Protein AF-A0A954R579-F1 (afdb_monomer_lite)

pLDDT: mean 93.59, std 5.87, range [57.06, 98.44]

Radius of gyration: 16.43 Å; chains: 1; bounding box: 41×26×40 Å

Structure (mmCIF, N/CA/C/O backbone):
data_AF-A0A954R579-F1
#
_entry.id   AF-A0A954R579-F1
#
loop_
_atom_site.group_PDB
_atom_site.id
_atom_site.type_symbol
_atom_site.label_atom_id
_atom_site.label_alt_id
_atom_site.label_comp_id
_atom_site.label_asym_id
_atom_site.label_entity_id
_atom_site.label_seq_id
_atom_site.pdbx_PDB_ins_code
_atom_site.Cartn_x
_atom_site.Cartn_y
_atom_site.Cartn_z
_atom_site.occupancy
_atom_site.B_iso_or_equiv
_atom_site.auth_seq_id
_atom_site.auth_comp_id
_atom_site.auth_asym_id
_atom_site.auth_atom_id
_atom_site.pdbx_PDB_model_num
ATOM 1 N N . ASP A 1 1 ? 5.265 12.843 5.072 1.00 85.88 1 ASP A N 1
ATOM 2 C CA . ASP A 1 1 ? 5.773 11.935 6.109 1.00 85.88 1 ASP A CA 1
ATOM 3 C C . ASP A 1 1 ? 4.581 11.295 6.804 1.00 85.88 1 ASP A C 1
ATOM 5 O O . ASP A 1 1 ? 3.716 12.006 7.311 1.00 85.88 1 ASP A O 1
ATOM 9 N N . ARG A 1 2 ? 4.507 9.971 6.722 1.00 90.88 2 ARG A N 1
ATOM 10 C CA . ARG A 1 2 ? 3.424 9.143 7.246 1.00 90.88 2 ARG A CA 1
ATOM 11 C C . ARG A 1 2 ? 3.438 9.100 8.779 1.00 90.88 2 ARG A C 1
ATOM 13 O O . ARG A 1 2 ? 2.392 9.273 9.402 1.00 90.88 2 ARG A O 1
ATOM 20 N N . ASP A 1 3 ? 4.618 9.024 9.388 1.00 92.19 3 ASP A N 1
ATOM 21 C CA . ASP A 1 3 ? 4.770 8.953 10.843 1.00 92.19 3 ASP A CA 1
ATOM 22 C C . ASP A 1 3 ? 4.354 10.271 11.503 1.00 92.19 3 ASP A C 1
ATOM 24 O O . ASP A 1 3 ? 3.758 10.293 12.581 1.00 92.19 3 ASP A O 1
ATOM 28 N N . ALA A 1 4 ? 4.619 11.398 10.834 1.00 92.56 4 ALA A N 1
ATOM 29 C CA . ALA A 1 4 ? 4.136 12.704 11.273 1.00 92.56 4 ALA A CA 1
ATOM 30 C C . ALA A 1 4 ? 2.599 12.790 11.277 1.00 92.56 4 ALA A C 1
ATOM 32 O O . ALA A 1 4 ? 2.025 13.396 12.186 1.00 92.56 4 ALA A O 1
ATOM 33 N N . VAL A 1 5 ? 1.932 12.175 10.292 1.00 92.06 5 VAL A N 1
ATOM 34 C CA . VAL A 1 5 ? 0.463 12.098 10.240 1.00 92.06 5 VAL A CA 1
ATOM 35 C C . VAL A 1 5 ? -0.062 11.231 11.381 1.00 92.06 5 VAL A C 1
ATOM 37 O O . VAL A 1 5 ? -0.911 11.710 12.133 1.00 92.06 5 VAL A O 1
ATOM 40 N N . ARG A 1 6 ? 0.491 10.025 11.573 1.00 92.50 6 ARG A N 1
ATOM 41 C CA . ARG A 1 6 ? 0.128 9.130 12.683 1.00 92.50 6 ARG A CA 1
ATOM 42 C C . ARG A 1 6 ? 0.248 9.837 14.033 1.00 92.50 6 ARG A C 1
ATOM 44 O O . ARG A 1 6 ? -0.730 9.919 14.769 1.00 92.50 6 ARG A O 1
ATOM 51 N N . ARG A 1 7 ? 1.408 10.447 14.327 1.00 92.94 7 ARG A N 1
ATOM 52 C CA . ARG A 1 7 ? 1.640 11.188 15.586 1.00 92.94 7 ARG A CA 1
ATOM 53 C C . ARG A 1 7 ? 0.600 12.281 15.827 1.00 92.94 7 ARG A C 1
ATOM 55 O O . ARG A 1 7 ? 0.176 12.478 16.961 1.00 92.94 7 ARG A O 1
ATOM 62 N N . ARG A 1 8 ? 0.200 13.009 14.780 1.00 93.06 8 ARG A N 1
ATOM 63 C CA . ARG A 1 8 ? -0.780 14.095 14.898 1.00 93.06 8 ARG A CA 1
ATOM 64 C C . ARG A 1 8 ? -2.180 13.579 15.231 1.00 93.06 8 ARG A C 1
ATOM 66 O O . ARG A 1 8 ? -2.861 14.224 16.021 1.00 93.06 8 ARG A O 1
ATOM 73 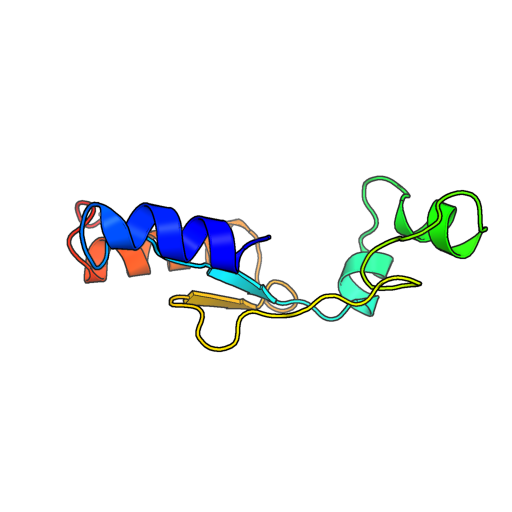N N . GLN A 1 9 ? -2.607 12.477 14.620 1.00 92.31 9 GLN A N 1
ATOM 74 C CA . GLN A 1 9 ? -3.941 11.917 14.852 1.00 92.31 9 GLN A CA 1
ATOM 75 C C . GLN A 1 9 ? -4.032 11.248 16.228 1.00 92.31 9 GLN A C 1
ATOM 77 O O . GLN A 1 9 ? -4.923 11.568 17.011 1.00 92.31 9 GLN A O 1
ATOM 82 N N . GLU A 1 10 ? -3.031 10.438 16.577 1.00 91.88 10 GLU A N 1
ATOM 83 C CA . GLU A 1 10 ? -2.956 9.751 17.874 1.00 91.88 10 GLU A CA 1
ATOM 84 C C . GLU A 1 10 ? -2.845 10.725 19.063 1.00 91.88 10 GLU A C 1
ATOM 86 O O . GLU A 1 10 ? -3.272 10.409 20.172 1.00 91.88 10 GLU A O 1
ATOM 91 N N . ALA A 1 11 ? -2.327 11.943 18.849 1.00 91.06 11 ALA A N 1
ATOM 92 C CA . ALA A 1 11 ? -2.302 12.991 19.873 1.00 91.06 11 ALA A CA 1
ATOM 93 C C . ALA A 1 11 ? -3.698 13.538 20.232 1.00 91.06 11 ALA A C 1
ATOM 95 O O . ALA A 1 11 ? -3.868 14.089 21.319 1.00 91.06 11 ALA A O 1
ATOM 96 N N . GLY A 1 12 ? -4.679 13.429 19.329 1.00 88.94 12 GLY A N 1
ATOM 97 C CA . GLY A 1 12 ? -6.062 13.829 19.592 1.00 88.94 12 GLY A CA 1
ATOM 98 C C . GLY A 1 12 ? -6.820 12.758 20.370 1.00 88.94 12 GLY A C 1
ATOM 99 O O . GLY A 1 12 ? -7.409 13.039 21.415 1.00 88.94 12 GLY A O 1
ATOM 100 N N . ARG A 1 13 ? -6.781 11.522 19.869 1.00 87.88 13 ARG A N 1
ATOM 101 C CA . ARG A 1 13 ? -7.366 10.346 20.511 1.00 87.88 13 ARG A CA 1
ATOM 102 C C . ARG A 1 13 ? -6.646 9.102 20.002 1.00 87.88 13 ARG A C 1
ATOM 104 O O . ARG A 1 13 ? -6.496 8.923 18.798 1.00 87.88 13 ARG A O 1
ATOM 111 N N . ALA A 1 14 ? -6.212 8.257 20.931 1.00 86.81 14 ALA A N 1
ATOM 112 C CA . ALA A 1 14 ? -5.515 7.031 20.576 1.00 86.81 14 ALA A CA 1
ATOM 113 C C . ALA A 1 14 ? -6.444 6.069 19.816 1.00 86.81 14 ALA A C 1
ATOM 115 O O . ALA A 1 14 ? -7.589 5.873 20.232 1.00 86.81 14 ALA A O 1
ATOM 116 N N . GLY A 1 15 ? -5.945 5.461 18.739 1.00 85.25 15 GLY A N 1
ATOM 117 C CA . GLY A 1 15 ? -6.693 4.508 17.912 1.00 85.25 15 GLY A CA 1
ATOM 118 C C . GLY A 1 15 ? -7.607 5.130 16.851 1.00 85.25 15 GLY A C 1
ATOM 119 O O . GLY A 1 15 ? -8.396 4.403 16.246 1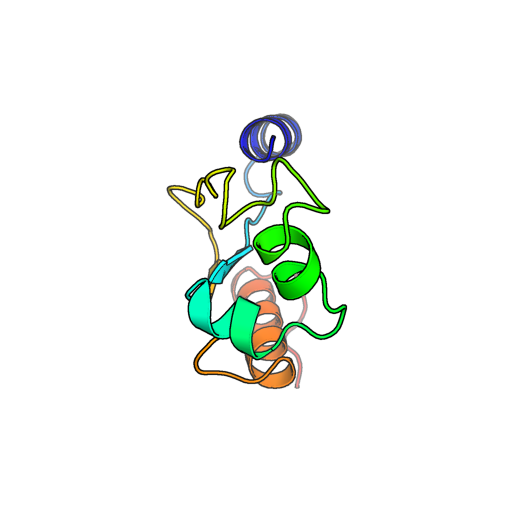.00 85.25 15 GLY A O 1
ATOM 120 N N . ASP A 1 16 ? -7.498 6.442 16.614 1.00 87.56 16 ASP A N 1
ATOM 121 C CA . ASP A 1 16 ? -8.211 7.154 15.539 1.00 87.56 16 ASP A CA 1
ATOM 122 C C . ASP A 1 16 ? -7.494 7.098 14.187 1.00 87.56 16 ASP A C 1
ATOM 124 O O . ASP A 1 16 ? -8.005 7.615 13.189 1.00 87.56 16 ASP A O 1
ATOM 128 N N . PHE A 1 17 ? -6.311 6.491 14.138 1.00 93.69 17 PHE A N 1
ATOM 129 C CA . PHE A 1 17 ? -5.551 6.326 12.915 1.00 93.69 17 PHE A CA 1
ATOM 130 C C . PHE A 1 17 ? -5.279 4.850 12.637 1.00 93.69 17 PHE A C 1
ATOM 132 O O . PHE A 1 17 ? -4.631 4.170 13.424 1.00 93.69 17 PHE A O 1
ATOM 139 N N . ASP A 1 18 ? -5.742 4.391 11.476 1.00 94.88 18 ASP A N 1
ATOM 140 C CA . ASP A 1 18 ? -5.440 3.071 10.934 1.00 94.88 18 ASP A CA 1
ATOM 141 C C . ASP A 1 18 ? -4.621 3.226 9.649 1.00 94.88 18 ASP A C 1
ATOM 143 O O . ASP A 1 18 ? -5.041 3.876 8.687 1.00 94.88 18 ASP A O 1
ATOM 147 N N . GLU A 1 19 ? -3.437 2.629 9.628 1.00 96.50 19 GLU A N 1
ATOM 148 C CA . GLU A 1 19 ? -2.522 2.631 8.500 1.00 96.50 19 GLU A CA 1
ATOM 149 C C . GLU A 1 19 ? -2.678 1.356 7.682 1.00 96.50 19 GLU A C 1
ATOM 151 O O . GLU A 1 19 ? -2.490 0.239 8.170 1.00 96.50 19 GLU A O 1
ATOM 156 N N . VAL A 1 20 ? -2.995 1.537 6.402 1.00 97.44 20 VAL A N 1
ATOM 157 C CA . VAL A 1 20 ? -3.176 0.434 5.461 1.00 97.44 20 VAL A CA 1
ATOM 158 C C . VAL A 1 20 ? -1.990 0.378 4.503 1.00 97.44 20 VAL A C 1
ATOM 160 O O . VAL A 1 20 ? -1.815 1.261 3.660 1.00 97.44 20 VAL A O 1
ATOM 163 N N . LEU A 1 21 ? -1.180 -0.676 4.605 1.00 97.81 21 LEU A N 1
ATOM 164 C CA . LEU A 1 21 ? -0.119 -0.966 3.647 1.00 97.81 21 LEU A CA 1
ATOM 165 C C . LEU A 1 21 ? -0.703 -1.705 2.441 1.00 97.81 21 LEU A C 1
ATOM 167 O O . LEU A 1 21 ? -1.015 -2.890 2.518 1.00 97.81 21 LEU A O 1
ATOM 171 N N . VAL A 1 22 ? -0.800 -1.022 1.302 1.00 97.50 22 VAL A N 1
ATOM 172 C CA . VAL A 1 22 ? -1.102 -1.664 0.015 1.00 97.50 22 VAL A CA 1
ATOM 173 C C . VAL A 1 22 ? 0.194 -2.232 -0.552 1.00 97.50 22 VAL A C 1
ATOM 175 O O . VAL A 1 22 ? 0.974 -1.523 -1.187 1.00 97.50 22 VAL A O 1
ATOM 178 N N . ASN A 1 23 ? 0.447 -3.505 -0.275 1.00 97.69 23 ASN A N 1
ATOM 179 C CA . ASN A 1 23 ? 1.680 -4.178 -0.638 1.00 97.69 23 ASN A CA 1
ATOM 180 C C . ASN A 1 23 ? 1.604 -4.728 -2.069 1.00 97.69 23 ASN A C 1
ATOM 182 O O . ASN A 1 23 ? 0.650 -5.414 -2.445 1.00 97.69 23 ASN A O 1
ATOM 186 N N . ALA A 1 24 ? 2.621 -4.434 -2.870 1.00 96.56 24 ALA A N 1
ATOM 187 C CA . ALA A 1 24 ? 2.915 -5.117 -4.122 1.00 96.56 24 ALA A CA 1
ATOM 188 C C . ALA A 1 24 ? 4.401 -4.933 -4.457 1.00 96.56 24 ALA A C 1
ATOM 190 O O . ALA A 1 24 ? 4.934 -3.839 -4.245 1.00 96.56 24 ALA A O 1
ATOM 191 N N . PRO A 1 25 ? 5.067 -5.957 -5.022 1.00 95.56 25 PRO A N 1
ATOM 192 C CA . PRO A 1 25 ? 6.409 -5.799 -5.568 1.00 95.56 25 PRO A CA 1
ATOM 193 C 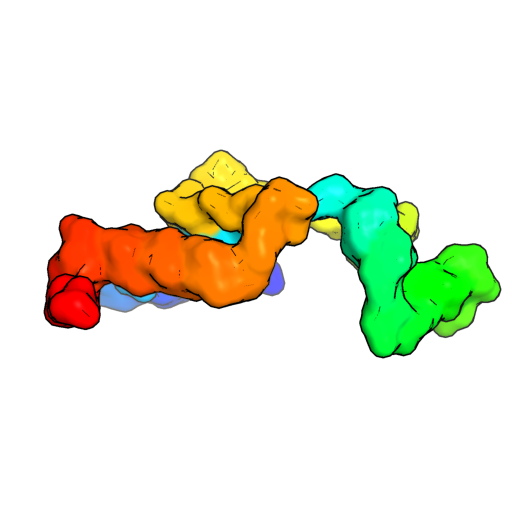C . PRO A 1 25 ? 6.445 -4.705 -6.637 1.00 95.56 25 PRO A C 1
ATOM 195 O O . PRO A 1 25 ? 5.497 -4.551 -7.418 1.00 95.56 25 PRO A O 1
ATOM 198 N N . VAL A 1 26 ? 7.550 -3.960 -6.701 1.00 94.44 26 VAL A N 1
ATOM 199 C CA . VAL A 1 26 ? 7.698 -2.844 -7.646 1.00 94.44 26 VAL A CA 1
ATOM 200 C C . VAL A 1 26 ? 7.559 -3.302 -9.097 1.00 94.44 26 VAL A C 1
ATOM 202 O O . VAL A 1 26 ? 7.002 -2.580 -9.918 1.00 94.44 26 VAL A O 1
ATOM 205 N N . GLU A 1 27 ? 7.964 -4.533 -9.398 1.00 95.12 27 GLU A N 1
ATOM 206 C CA . GLU A 1 27 ? 7.869 -5.148 -10.719 1.00 95.12 27 GLU A CA 1
ATOM 207 C C . GLU A 1 27 ? 6.408 -5.323 -11.156 1.00 95.12 27 GLU A C 1
ATOM 209 O O . GLU A 1 27 ? 6.083 -5.147 -12.328 1.00 95.12 27 GLU A O 1
ATOM 214 N N . VAL A 1 28 ? 5.503 -5.622 -10.215 1.00 96.81 28 VAL A N 1
ATOM 215 C CA . VAL A 1 28 ? 4.060 -5.729 -10.485 1.00 96.81 28 VAL A CA 1
ATOM 216 C C . VAL A 1 28 ? 3.466 -4.345 -10.741 1.00 96.81 28 VAL A C 1
ATOM 218 O O . VAL A 1 28 ? 2.657 -4.175 -11.657 1.00 96.81 28 VAL A O 1
ATOM 221 N N . CYS A 1 29 ? 3.879 -3.341 -9.967 1.00 96.12 29 CYS A N 1
ATOM 222 C CA . CYS A 1 29 ? 3.464 -1.952 -10.165 1.00 96.12 29 CYS A CA 1
ATOM 223 C C . CYS A 1 29 ? 3.933 -1.409 -11.526 1.00 96.12 29 CYS A C 1
ATOM 225 O O . CYS A 1 29 ? 3.138 -0.824 -12.266 1.00 96.12 29 CYS A O 1
ATOM 227 N N . GLU A 1 30 ? 5.191 -1.670 -11.885 1.00 95.69 30 GLU A N 1
ATOM 228 C CA . GLU A 1 30 ? 5.804 -1.296 -13.162 1.00 95.69 30 GLU A CA 1
ATOM 229 C C . GLU A 1 30 ? 5.177 -2.038 -14.350 1.00 95.69 30 GLU A C 1
ATOM 231 O O . GLU A 1 30 ? 4.986 -1.448 -15.409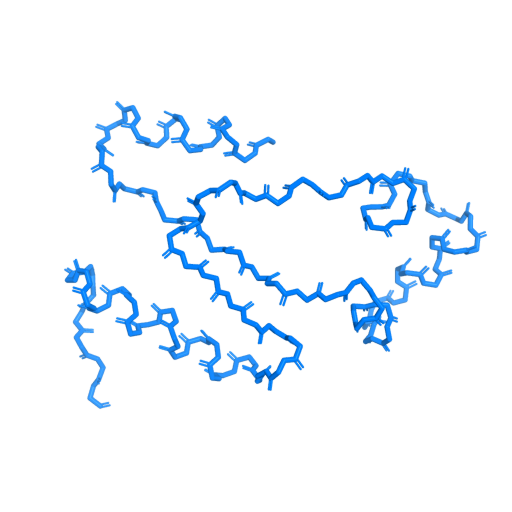 1.00 95.69 30 GLU A O 1
ATOM 236 N N . ALA A 1 31 ? 4.784 -3.304 -14.186 1.00 96.75 31 ALA A N 1
ATOM 237 C CA . ALA A 1 31 ? 4.081 -4.040 -15.235 1.00 96.75 31 ALA A CA 1
ATOM 238 C C . ALA A 1 31 ? 2.676 -3.478 -15.518 1.00 96.75 31 ALA A C 1
ATOM 240 O O . ALA A 1 31 ? 2.219 -3.503 -16.661 1.00 96.75 31 ALA A O 1
ATOM 241 N N . ARG A 1 32 ? 1.979 -2.977 -14.487 1.00 96.69 32 ARG A N 1
ATOM 242 C CA . ARG A 1 32 ? 0.635 -2.389 -14.625 1.00 96.69 32 ARG A CA 1
ATOM 243 C C . ARG A 1 32 ? 0.674 -0.997 -15.257 1.00 96.69 32 ARG A C 1
ATOM 245 O O . ARG A 1 32 ? -0.210 -0.689 -16.049 1.00 96.69 32 ARG A O 1
ATOM 252 N N . ASP A 1 33 ? 1.643 -0.171 -14.849 1.00 96.31 33 ASP A N 1
ATOM 253 C CA . ASP A 1 33 ? 1.920 1.222 -15.256 1.00 96.31 33 ASP A CA 1
ATOM 254 C C . ASP A 1 33 ? 0.791 1.958 -16.021 1.00 96.31 33 ASP A C 1
ATOM 256 O O . ASP A 1 33 ? 0.980 2.419 -17.152 1.00 96.31 33 ASP A O 1
ATOM 260 N N . PRO A 1 34 ? -0.401 2.134 -15.414 1.00 96.38 34 PRO A N 1
ATOM 261 C CA . PRO A 1 34 ? -1.589 2.622 -16.124 1.00 96.38 34 PRO A CA 1
ATOM 262 C C . PRO A 1 34 ? -1.450 4.073 -16.601 1.00 96.38 34 PRO A C 1
ATOM 264 O O . PRO A 1 34 ? -2.218 4.541 -17.438 1.00 96.38 34 PRO A O 1
ATOM 267 N N . LYS A 1 35 ? -0.478 4.803 -16.041 1.00 95.81 35 LYS A N 1
ATOM 268 C CA . LYS A 1 35 ? -0.184 6.207 -16.344 1.00 95.81 35 LYS A CA 1
ATOM 269 C C . LYS A 1 35 ? 1.138 6.391 -17.096 1.00 95.81 35 LYS A C 1
ATOM 271 O O . LYS A 1 35 ? 1.531 7.531 -17.330 1.00 95.81 35 LYS A O 1
ATOM 276 N N . ALA A 1 36 ? 1.815 5.304 -17.469 1.00 95.75 36 ALA A N 1
ATOM 277 C CA . ALA A 1 36 ? 3.135 5.322 -18.099 1.00 95.75 36 ALA A CA 1
ATOM 278 C C . ALA A 1 36 ? 4.231 6.056 -17.279 1.00 95.75 36 ALA A C 1
ATOM 280 O O . ALA A 1 36 ? 5.202 6.561 -17.850 1.00 95.75 36 ALA A O 1
ATOM 281 N N . LEU A 1 37 ? 4.078 6.165 -15.955 1.00 96.50 37 LEU A N 1
ATOM 282 C CA . LEU A 1 37 ? 5.000 6.894 -15.080 1.00 96.50 37 LEU A CA 1
ATOM 283 C C . LEU A 1 37 ? 6.287 6.107 -14.828 1.00 96.50 37 LEU A C 1
ATOM 285 O O . LEU A 1 37 ? 7.363 6.702 -14.907 1.00 96.50 37 LEU A O 1
ATOM 289 N N . TYR A 1 38 ? 6.200 4.789 -14.612 1.00 96.06 38 TYR A N 1
ATOM 290 C CA . TYR A 1 38 ? 7.393 3.945 -14.479 1.00 96.06 38 TYR A CA 1
ATOM 291 C C . TYR A 1 38 ? 8.221 3.995 -15.764 1.00 96.06 38 TYR A C 1
ATOM 293 O O . TYR A 1 38 ? 9.432 4.216 -15.718 1.00 96.06 38 TYR A O 1
ATOM 301 N N . LYS A 1 39 ? 7.567 3.924 -16.930 1.00 95.00 39 LYS A N 1
ATOM 302 C CA . LYS A 1 39 ? 8.235 4.078 -18.228 1.00 95.00 39 LYS A CA 1
ATOM 303 C C . LYS A 1 39 ? 8.967 5.419 -18.365 1.00 95.00 39 LYS A C 1
ATOM 305 O O . LYS A 1 39 ? 10.089 5.460 -18.872 1.00 95.00 39 LYS A O 1
ATOM 310 N N . LEU A 1 40 ? 8.347 6.524 -17.946 1.00 95.75 40 LEU A N 1
ATOM 311 C CA . LEU A 1 40 ? 8.972 7.851 -17.994 1.00 95.75 40 LEU A CA 1
ATOM 312 C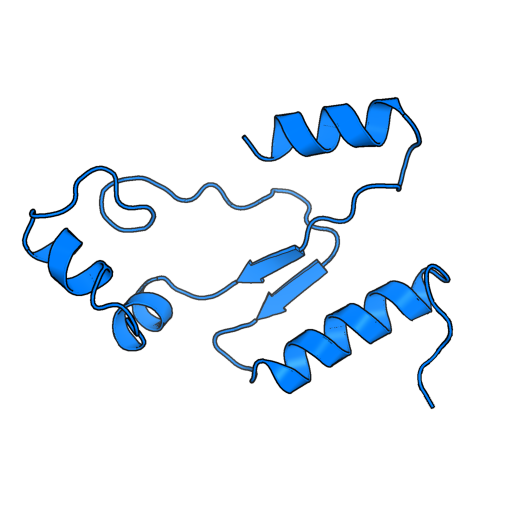 C . LEU A 1 40 ? 10.149 7.972 -17.014 1.00 95.75 40 LEU A C 1
ATOM 314 O O . LEU A 1 40 ? 11.172 8.558 -17.373 1.00 95.75 40 LEU A O 1
ATOM 318 N N . ALA A 1 41 ? 10.026 7.398 -15.819 1.00 95.44 41 ALA A N 1
ATOM 319 C CA . ALA A 1 41 ? 11.082 7.372 -14.814 1.00 95.44 41 ALA A CA 1
ATOM 320 C C . ALA A 1 41 ? 12.285 6.521 -15.261 1.00 95.44 41 ALA A C 1
ATOM 322 O O . ALA A 1 41 ? 13.414 7.006 -15.240 1.00 95.44 41 ALA A O 1
ATOM 323 N N . ARG A 1 42 ? 12.063 5.317 -15.813 1.00 93.94 42 ARG A N 1
ATOM 324 C CA . ARG A 1 42 ? 13.125 4.488 -16.426 1.00 93.94 42 ARG A CA 1
ATOM 325 C C . ARG A 1 42 ? 13.825 5.185 -17.595 1.00 93.94 42 ARG A C 1
ATOM 327 O O . ARG A 1 42 ? 15.015 4.978 -17.808 1.00 93.94 42 ARG A O 1
ATOM 334 N N . ALA A 1 43 ? 13.110 6.035 -18.334 1.00 95.56 43 ALA A N 1
ATOM 335 C CA . ALA A 1 43 ? 13.679 6.870 -19.393 1.00 95.56 43 ALA A CA 1
ATOM 336 C C . ALA A 1 43 ? 14.410 8.128 -18.872 1.00 95.56 43 ALA A C 1
ATOM 338 O O . ALA A 1 43 ? 14.839 8.956 -19.677 1.00 95.56 43 ALA A O 1
ATOM 339 N N . GLY A 1 44 ? 14.511 8.319 -17.551 1.00 94.31 44 GLY A N 1
ATOM 340 C CA . GLY A 1 44 ? 15.179 9.459 -16.919 1.00 94.31 44 GLY A CA 1
ATOM 341 C C . GLY A 1 44 ? 14.426 10.788 -17.035 1.00 94.31 44 GLY A C 1
ATOM 342 O O . GLY A 1 44 ? 15.003 11.845 -16.773 1.00 94.31 44 GLY A O 1
ATOM 343 N N . LYS A 1 45 ? 13.151 10.763 -17.449 1.00 96.12 45 LYS A N 1
ATOM 344 C CA . LYS A 1 45 ? 12.313 11.967 -17.608 1.00 96.12 45 LYS A CA 1
ATOM 345 C C . LYS A 1 45 ? 11.663 12.412 -16.301 1.00 96.12 45 LYS A C 1
ATOM 347 O O . LYS A 1 45 ? 11.292 13.575 -16.180 1.00 96.12 45 LYS A O 1
ATOM 352 N N . ILE A 1 46 ? 11.526 11.492 -15.351 1.00 94.56 46 ILE A N 1
ATOM 353 C CA . ILE A 1 46 ? 11.091 11.756 -13.981 1.00 94.56 46 ILE A CA 1
ATOM 354 C C . ILE A 1 46 ? 12.241 11.324 -13.073 1.00 94.56 46 ILE A C 1
ATOM 356 O O . ILE A 1 46 ? 12.811 10.257 -13.284 1.00 94.56 46 ILE A O 1
ATOM 360 N N . ARG A 1 47 ? 12.602 12.181 -12.118 1.00 92.38 47 ARG A N 1
ATOM 361 C CA . ARG A 1 47 ? 13.613 11.916 -11.088 1.00 92.38 47 ARG A CA 1
ATOM 362 C C . ARG A 1 47 ? 12.925 11.813 -9.736 1.00 92.38 47 ARG A C 1
ATOM 364 O O . ARG A 1 47 ? 11.842 12.374 -9.583 1.00 92.38 47 ARG A O 1
ATOM 371 N N . GLN A 1 48 ? 13.592 11.183 -8.776 1.00 92.38 48 GLN A N 1
ATOM 372 C CA . GLN A 1 48 ? 13.077 10.959 -7.424 1.00 92.38 48 GLN A CA 1
ATOM 373 C C . GLN A 1 48 ? 11.738 10.208 -7.461 1.00 92.38 48 GLN A C 1
ATOM 375 O O . GLN A 1 48 ? 10.751 10.595 -6.840 1.00 92.38 48 GLN A O 1
ATOM 380 N N . PHE A 1 49 ? 11.688 9.165 -8.285 1.00 93.81 49 PHE A N 1
ATOM 381 C CA . PHE A 1 49 ? 10.539 8.301 -8.453 1.00 93.81 49 PHE A CA 1
ATOM 382 C C . PHE A 1 49 ? 10.630 7.122 -7.484 1.00 93.81 49 PHE A C 1
ATOM 384 O O . PHE A 1 49 ? 11.503 6.254 -7.590 1.00 93.81 49 PHE A O 1
ATOM 391 N N . THR A 1 50 ? 9.693 7.090 -6.541 1.00 90.62 50 THR A N 1
ATOM 392 C CA . THR A 1 50 ? 9.616 6.069 -5.498 1.00 90.62 50 THR A CA 1
ATOM 393 C C . THR A 1 50 ? 9.560 4.655 -6.090 1.00 90.62 50 THR A C 1
ATOM 395 O O . THR A 1 50 ? 8.718 4.353 -6.937 1.00 90.62 50 THR A O 1
ATOM 398 N N . GLY A 1 51 ? 10.466 3.781 -5.645 1.00 86.94 51 GLY A N 1
ATOM 399 C CA . GLY A 1 51 ? 10.637 2.416 -6.154 1.00 86.94 51 GLY A CA 1
ATOM 400 C C . GLY A 1 51 ? 11.621 2.280 -7.325 1.00 86.94 51 GLY A C 1
ATOM 401 O O . GLY A 1 51 ? 11.920 1.157 -7.723 1.00 86.94 51 GLY A O 1
ATOM 402 N N . ILE A 1 52 ? 12.154 3.382 -7.870 1.00 89.81 52 ILE A N 1
ATOM 403 C CA . ILE A 1 52 ? 13.227 3.360 -8.880 1.00 89.81 52 ILE A CA 1
ATOM 404 C C . ILE A 1 52 ? 14.498 4.014 -8.335 1.00 89.81 52 ILE A C 1
ATOM 406 O O . ILE A 1 52 ? 15.488 3.321 -8.113 1.00 89.81 52 ILE A O 1
ATOM 410 N N . ASP A 1 53 ? 14.489 5.335 -8.156 1.00 89.50 53 ASP A N 1
ATOM 411 C CA . ASP A 1 53 ? 15.647 6.137 -7.733 1.00 89.50 53 ASP A CA 1
ATOM 412 C C . ASP A 1 53 ? 15.433 6.835 -6.380 1.00 89.50 53 ASP A C 1
ATOM 414 O O . ASP A 1 53 ? 16.345 7.491 -5.880 1.00 89.50 53 ASP A O 1
ATOM 418 N N . ASP A 1 54 ? 14.262 6.640 -5.769 1.00 92.88 54 ASP A N 1
ATOM 419 C CA . ASP A 1 54 ? 13.932 7.039 -4.398 1.00 92.88 54 ASP A CA 1
ATOM 420 C C . ASP A 1 54 ? 13.344 5.825 -3.642 1.00 92.88 54 ASP A C 1
ATOM 422 O O . ASP A 1 54 ? 12.479 5.132 -4.196 1.00 92.88 54 ASP A O 1
ATOM 426 N N . PRO A 1 55 ? 13.809 5.478 -2.428 1.00 91.06 55 PRO A N 1
ATOM 427 C CA . PRO A 1 55 ? 13.291 4.323 -1.699 1.00 91.06 55 PRO A CA 1
ATOM 428 C C . PRO A 1 55 ? 11.843 4.527 -1.233 1.00 91.06 55 PRO A C 1
ATOM 430 O O . PRO A 1 55 ? 11.423 5.625 -0.879 1.00 91.06 55 PRO A O 1
ATOM 433 N N . TYR A 1 56 ? 11.080 3.433 -1.186 1.00 92.19 56 TYR A N 1
ATOM 434 C CA . TYR A 1 56 ? 9.839 3.384 -0.416 1.00 92.19 56 TYR A CA 1
ATOM 435 C C . TYR A 1 56 ? 10.155 2.870 0.986 1.00 92.19 56 TYR A C 1
ATOM 437 O O . TYR A 1 56 ? 10.711 1.782 1.131 1.00 92.19 56 TYR A O 1
ATOM 445 N N . GLU A 1 57 ? 9.784 3.631 2.007 1.00 91.88 57 GLU A N 1
ATOM 446 C CA . GLU A 1 57 ? 9.904 3.220 3.404 1.00 91.88 57 GLU A CA 1
ATOM 447 C C . GLU A 1 57 ? 8.569 2.603 3.845 1.00 91.88 57 GLU A C 1
ATOM 449 O O . GLU A 1 57 ? 7.630 3.355 4.124 1.00 91.88 57 GLU A O 1
ATOM 454 N N . PRO A 1 58 ? 8.411 1.265 3.874 1.00 92.31 58 PRO A N 1
ATOM 455 C CA . PRO A 1 58 ? 7.175 0.649 4.347 1.00 92.31 58 PRO A CA 1
ATOM 456 C C . PRO A 1 58 ? 6.922 0.985 5.828 1.00 92.31 58 PRO A C 1
ATOM 458 O O . PRO A 1 58 ? 7.874 1.211 6.576 1.00 92.31 58 PRO A O 1
ATOM 461 N N . PRO A 1 59 ? 5.654 1.047 6.272 1.00 94.56 59 PRO A N 1
ATOM 462 C CA . PRO A 1 59 ? 5.343 1.183 7.690 1.00 94.56 59 PRO A CA 1
ATOM 463 C C . PRO A 1 59 ? 5.856 -0.025 8.473 1.00 94.56 59 PRO A C 1
ATOM 465 O O . PRO A 1 59 ? 5.727 -1.159 8.016 1.00 94.56 59 PRO A O 1
ATOM 468 N N . GLU A 1 60 ? 6.409 0.214 9.663 1.00 92.00 60 GLU A N 1
ATOM 469 C CA . GLU A 1 60 ? 6.900 -0.866 10.529 1.00 92.00 60 GLU A CA 1
ATOM 470 C C . GLU A 1 60 ? 5.753 -1.707 11.103 1.00 92.00 60 GLU A C 1
ATOM 472 O O . GLU A 1 60 ? 5.873 -2.924 11.204 1.00 92.00 60 GLU A O 1
ATOM 477 N N . ASN A 1 61 ? 4.638 -1.060 11.465 1.00 93.00 61 ASN A N 1
ATOM 478 C CA . ASN A 1 61 ? 3.488 -1.692 12.113 1.00 93.00 61 ASN A CA 1
ATOM 479 C C . ASN A 1 61 ? 2.163 -1.172 11.521 1.00 93.00 61 ASN A C 1
ATOM 481 O O . ASN A 1 61 ? 1.444 -0.443 12.204 1.00 93.00 61 ASN A O 1
ATOM 485 N N . PRO A 1 62 ? 1.841 -1.495 10.256 1.00 96.25 62 PRO A N 1
ATOM 486 C CA . PRO A 1 62 ? 0.536 -1.165 9.697 1.00 96.25 62 PRO A CA 1
ATOM 487 C C . PRO A 1 62 ? -0.561 -1.979 10.389 1.00 96.25 62 PRO A C 1
ATOM 489 O O . PRO A 1 62 ? -0.393 -3.173 10.646 1.00 96.25 62 PRO A O 1
ATOM 492 N N . GLU A 1 63 ? -1.712 -1.366 10.634 1.00 97.06 63 GLU A N 1
ATOM 493 C CA . GLU A 1 63 ? -2.867 -2.057 11.203 1.00 97.06 63 GLU A CA 1
ATOM 494 C C . GLU A 1 63 ? -3.520 -3.032 10.209 1.00 97.06 63 GLU A C 1
ATOM 496 O O . GLU A 1 63 ? -4.112 -4.033 10.617 1.00 97.06 63 GLU A O 1
ATOM 501 N N . LEU A 1 64 ? -3.385 -2.768 8.905 1.00 97.75 64 LEU A N 1
ATOM 502 C CA . LEU A 1 64 ? -3.855 -3.651 7.840 1.00 97.75 64 LEU A CA 1
ATOM 503 C C . LEU A 1 64 ? -2.838 -3.706 6.696 1.00 97.75 64 LEU A C 1
ATOM 505 O O . LEU A 1 64 ? -2.373 -2.679 6.210 1.00 97.75 64 LEU A O 1
ATOM 509 N N . THR A 1 65 ? -2.519 -4.909 6.221 1.00 98.25 65 THR A N 1
ATOM 510 C CA . THR A 1 65 ? -1.707 -5.106 5.011 1.00 98.25 65 THR A CA 1
ATOM 511 C C . THR A 1 65 ? -2.540 -5.800 3.943 1.00 98.25 65 THR A C 1
ATOM 513 O O . THR A 1 65 ? -3.135 -6.843 4.199 1.00 98.25 65 THR A O 1
ATOM 516 N N . LEU A 1 66 ? -2.563 -5.224 2.744 1.00 98.44 66 LEU A N 1
ATOM 517 C CA . LEU A 1 66 ? -3.315 -5.698 1.587 1.00 98.44 66 LEU A CA 1
ATOM 518 C C . LEU A 1 66 ? -2.343 -6.207 0.521 1.00 98.44 66 LEU A C 1
ATOM 520 O O . LEU A 1 66 ? -1.520 -5.436 0.031 1.00 98.44 66 LEU A O 1
ATOM 524 N N . ASP A 1 67 ? -2.443 -7.478 0.128 1.00 97.94 67 ASP A N 1
ATOM 525 C CA . ASP A 1 67 ? -1.661 -8.018 -0.992 1.00 97.94 67 ASP A CA 1
ATOM 526 C C . ASP A 1 67 ? -2.339 -7.682 -2.327 1.00 97.94 67 ASP A C 1
ATOM 528 O O . ASP A 1 67 ? -3.182 -8.413 -2.856 1.00 97.94 67 ASP A O 1
ATOM 532 N N . SER A 1 68 ? -1.948 -6.542 -2.888 1.00 97.38 68 SER A N 1
ATOM 533 C CA . SER A 1 68 ? -2.467 -6.068 -4.167 1.00 97.38 68 SER A CA 1
ATOM 534 C C . SER A 1 68 ? -1.832 -6.731 -5.385 1.00 97.38 68 SER A C 1
ATOM 536 O O . SER A 1 68 ? -2.242 -6.439 -6.513 1.00 97.38 68 SER A O 1
ATOM 538 N N . ALA A 1 69 ? -0.852 -7.619 -5.202 1.00 97.31 69 ALA A N 1
ATOM 539 C CA . ALA A 1 69 ? -0.337 -8.461 -6.275 1.00 97.31 69 ALA A CA 1
ATOM 540 C C . ALA A 1 69 ? -1.210 -9.711 -6.472 1.00 97.31 69 ALA A C 1
ATOM 542 O O . ALA A 1 69 ? -1.402 -10.129 -7.614 1.00 97.31 69 ALA A O 1
ATOM 543 N N . ALA A 1 70 ? -1.770 -10.258 -5.389 1.00 97.06 70 ALA A N 1
ATOM 544 C CA . ALA A 1 70 ? -2.569 -11.485 -5.411 1.00 97.06 70 ALA A CA 1
ATOM 545 C C . ALA A 1 70 ? -4.084 -11.270 -5.594 1.00 97.06 70 ALA A C 1
ATOM 547 O O . ALA A 1 70 ? -4.771 -12.169 -6.083 1.00 97.06 70 ALA A O 1
ATOM 548 N N . HIS A 1 71 ? -4.618 -10.104 -5.217 1.00 97.44 71 HIS A N 1
ATOM 549 C CA . HIS A 1 71 ? -6.066 -9.868 -5.159 1.00 97.44 71 HIS A CA 1
ATOM 550 C C . HIS A 1 71 ? -6.538 -8.688 -6.019 1.00 97.44 71 HIS A C 1
ATOM 552 O O . HIS A 1 71 ? -5.769 -7.798 -6.387 1.00 97.44 71 HIS A O 1
ATOM 558 N N . THR A 1 72 ? -7.834 -8.685 -6.347 1.00 97.12 72 THR A N 1
ATOM 559 C CA . THR A 1 72 ? -8.487 -7.586 -7.070 1.00 97.12 72 THR A CA 1
ATOM 560 C C . THR A 1 72 ? -8.859 -6.441 -6.125 1.00 97.12 72 THR A C 1
ATOM 562 O O . THR A 1 72 ? -9.011 -6.666 -4.924 1.00 97.12 72 THR A O 1
ATOM 565 N N . PRO A 1 73 ? -9.067 -5.216 -6.646 1.00 96.94 73 PRO A N 1
ATOM 566 C CA . PRO A 1 73 ? -9.503 -4.084 -5.833 1.00 96.94 73 PRO A CA 1
ATOM 567 C C . PRO A 1 73 ? -10.774 -4.352 -5.020 1.00 96.94 73 PRO A C 1
ATOM 569 O O . PRO A 1 73 ? -10.807 -3.969 -3.858 1.00 96.94 73 PRO A O 1
ATOM 572 N N . ASP A 1 74 ? -11.770 -5.041 -5.588 1.00 98.00 74 ASP A N 1
ATOM 573 C CA . ASP A 1 74 ? -13.019 -5.364 -4.880 1.00 98.00 74 ASP A CA 1
ATOM 574 C C . ASP A 1 74 ? -12.759 -6.256 -3.656 1.00 98.00 74 ASP A C 1
ATOM 576 O O . ASP A 1 74 ? -13.194 -5.940 -2.555 1.00 98.00 74 ASP A O 1
ATOM 580 N N . VAL A 1 75 ? -11.939 -7.304 -3.812 1.00 98.06 75 VAL A N 1
ATOM 581 C CA . VAL A 1 75 ? -11.574 -8.204 -2.703 1.00 98.06 75 VAL A CA 1
ATOM 582 C C . VAL A 1 75 ? -10.814 -7.456 -1.606 1.00 98.06 75 VAL A C 1
ATOM 584 O O . VAL A 1 75 ? -11.033 -7.690 -0.421 1.00 98.06 75 VAL A O 1
ATOM 587 N N . LEU A 1 76 ? -9.912 -6.550 -1.983 1.00 98.31 76 LEU A N 1
ATOM 588 C CA . LEU A 1 76 ? -9.149 -5.755 -1.020 1.00 98.31 76 LEU A CA 1
ATOM 589 C C . LEU A 1 76 ? -10.018 -4.701 -0.325 1.00 98.31 76 LEU A C 1
ATOM 591 O O . LEU A 1 76 ? -9.817 -4.425 0.855 1.00 98.31 76 LEU A O 1
ATOM 595 N N . ALA A 1 77 ? -10.990 -4.122 -1.031 1.00 97.69 77 ALA A N 1
ATOM 596 C CA . ALA A 1 77 ? -11.961 -3.211 -0.440 1.00 97.69 77 ALA A CA 1
ATOM 597 C C . ALA A 1 77 ? -12.831 -3.940 0.594 1.00 97.69 77 ALA A C 1
ATOM 599 O O . ALA A 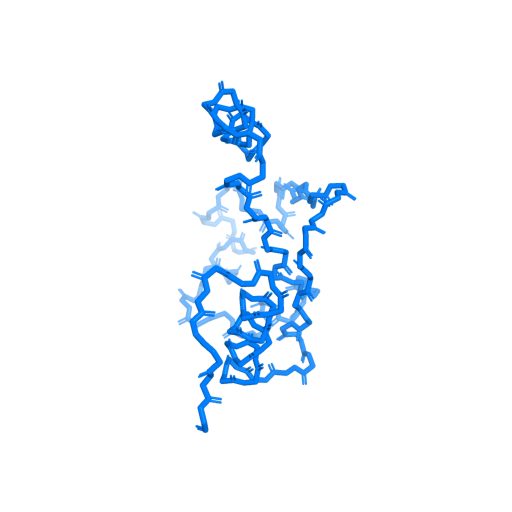1 77 ? -13.001 -3.432 1.702 1.00 97.69 77 ALA A O 1
ATOM 600 N N . ASP A 1 78 ? -13.283 -5.157 0.286 1.00 97.31 78 ASP A N 1
ATOM 601 C CA . ASP A 1 78 ? -14.016 -5.999 1.235 1.00 97.31 78 ASP A CA 1
ATOM 602 C C . ASP A 1 78 ? -13.181 -6.306 2.485 1.00 97.31 78 ASP A C 1
ATOM 604 O O . ASP A 1 78 ? -13.700 -6.251 3.600 1.00 97.31 78 ASP A O 1
ATOM 608 N N . GLN A 1 79 ? -11.873 -6.550 2.340 1.00 97.81 79 GLN A N 1
ATOM 609 C CA . GLN A 1 79 ? -10.971 -6.731 3.486 1.00 97.81 79 GLN A CA 1
ATOM 610 C C . GLN A 1 79 ? -10.906 -5.484 4.379 1.00 97.81 79 GLN A C 1
ATOM 612 O O . GLN A 1 79 ? -10.936 -5.606 5.604 1.00 97.81 79 GLN A O 1
ATOM 617 N N . VAL A 1 80 ? -10.860 -4.284 3.792 1.00 97.69 80 VAL A N 1
ATOM 618 C CA . VAL A 1 80 ? -10.897 -3.022 4.553 1.00 97.69 80 VAL A CA 1
ATOM 619 C C . VAL A 1 80 ? -12.230 -2.872 5.287 1.00 97.69 80 VAL A C 1
ATOM 621 O O . VAL A 1 80 ? -12.250 -2.528 6.467 1.00 97.69 80 VAL A O 1
ATOM 624 N N . VAL A 1 81 ? -13.349 -3.165 4.624 1.00 97.19 81 VAL A N 1
ATOM 625 C CA . VAL A 1 81 ? -14.686 -3.107 5.236 1.00 97.19 81 VAL A CA 1
ATOM 626 C C . VAL A 1 81 ? -14.794 -4.089 6.405 1.00 97.19 81 VAL A C 1
ATOM 628 O O . VAL A 1 81 ? -15.220 -3.706 7.495 1.00 97.19 81 VAL A O 1
ATOM 631 N N . GLN A 1 82 ? -14.354 -5.334 6.219 1.00 96.75 82 GLN A N 1
ATOM 632 C CA . GLN A 1 82 ? -14.343 -6.355 7.269 1.00 96.75 82 GLN A CA 1
ATOM 633 C C . GLN A 1 82 ? -13.464 -5.945 8.455 1.00 96.75 82 GLN A C 1
ATOM 635 O O . GLN A 1 82 ? -13.874 -6.110 9.604 1.00 96.75 82 GLN A O 1
ATOM 640 N N . TYR A 1 83 ? -12.292 -5.361 8.192 1.00 96.88 83 TYR A N 1
ATOM 641 C CA . TYR A 1 83 ? -11.405 -4.817 9.219 1.00 96.88 83 TYR A CA 1
ATOM 642 C C . TYR A 1 83 ? -12.097 -3.730 10.061 1.00 96.88 83 TYR A C 1
ATOM 644 O O . TYR A 1 83 ? -12.103 -3.800 11.293 1.00 96.88 83 TYR A O 1
ATOM 652 N N . LEU A 1 84 ? -12.745 -2.757 9.411 1.00 95.88 84 LEU A N 1
ATOM 653 C CA . LEU A 1 84 ? -13.455 -1.672 10.096 1.00 95.88 84 LEU A CA 1
ATOM 654 C C . LEU A 1 84 ? -14.664 -2.183 10.897 1.00 95.88 84 LEU A C 1
ATOM 656 O O . LEU A 1 84 ? -14.908 -1.713 12.012 1.00 95.88 84 LEU A O 1
ATOM 660 N N . ALA A 1 85 ? -15.404 -3.156 10.358 1.00 96.12 85 ALA A N 1
ATOM 661 C CA . ALA A 1 85 ? -16.537 -3.780 11.040 1.00 96.12 85 ALA A CA 1
ATOM 662 C C . ALA A 1 85 ? -16.087 -4.587 12.271 1.00 96.12 85 ALA A C 1
ATOM 664 O O . ALA A 1 85 ? -16.692 -4.473 13.337 1.00 96.12 85 ALA A O 1
ATOM 665 N N . ALA A 1 86 ? -14.987 -5.341 12.169 1.00 95.38 86 ALA A N 1
ATOM 666 C CA . ALA A 1 86 ? -14.406 -6.078 13.294 1.00 95.38 86 ALA A CA 1
ATOM 667 C C . ALA A 1 86 ? -13.954 -5.146 14.432 1.00 95.38 86 ALA A C 1
ATOM 669 O O . ALA A 1 86 ? -14.058 -5.500 15.607 1.00 95.38 86 ALA A O 1
ATOM 670 N N . ARG A 1 87 ? -13.514 -3.929 14.090 1.00 93.81 87 ARG A N 1
ATOM 671 C CA . ARG A 1 87 ? -13.198 -2.853 15.043 1.00 93.81 87 ARG A CA 1
ATOM 672 C C . ARG A 1 87 ? -14.409 -2.064 15.536 1.00 93.81 87 ARG A C 1
ATOM 674 O O . ARG A 1 87 ? -14.235 -1.141 16.326 1.00 93.81 87 ARG A O 1
ATOM 681 N N . GLN A 1 88 ? -15.617 -2.409 15.090 1.00 94.25 88 GLN A N 1
ATOM 682 C CA . GLN A 1 88 ? -16.866 -1.730 15.453 1.00 94.25 88 GLN A CA 1
ATOM 683 C C . GLN A 1 88 ? -16.885 -0.239 15.068 1.00 94.25 88 GLN A C 1
ATOM 685 O O . GLN A 1 88 ? -17.595 0.558 15.679 1.00 94.25 88 GLN A O 1
ATOM 690 N N . LEU A 1 89 ? -16.108 0.148 14.050 1.00 93.00 89 LEU A N 1
ATOM 691 C CA . LEU A 1 89 ? -16.083 1.516 13.518 1.00 93.00 89 LEU A CA 1
ATOM 692 C C . LEU A 1 89 ? -17.213 1.758 12.512 1.00 93.00 89 LEU A C 1
ATOM 694 O O . LEU A 1 89 ? -17.655 2.891 12.330 1.00 93.00 89 LEU A O 1
ATOM 698 N N . ILE A 1 90 ? -17.683 0.686 11.874 1.00 94.56 90 ILE A N 1
ATOM 699 C CA . ILE A 1 90 ? -18.837 0.675 10.977 1.00 94.56 90 ILE A CA 1
ATOM 700 C C . ILE A 1 90 ? -19.750 -0.504 11.319 1.00 94.56 90 ILE A C 1
ATOM 702 O O . ILE A 1 90 ? -19.323 -1.477 11.945 1.00 94.56 90 ILE A O 1
ATOM 706 N N . SER A 1 91 ? -21.004 -0.431 10.879 1.00 92.44 91 SER A N 1
ATOM 707 C CA . SER A 1 91 ? -21.913 -1.576 10.914 1.00 92.44 91 SER A CA 1
ATOM 708 C C . SER A 1 91 ? -21.409 -2.691 9.998 1.00 92.44 91 SER A C 1
ATOM 710 O O . SER A 1 91 ? -20.839 -2.415 8.941 1.00 92.44 91 SER A O 1
ATOM 712 N N . ALA A 1 92 ? -21.656 -3.946 10.380 1.00 77.75 92 ALA A N 1
ATOM 713 C CA . ALA A 1 92 ? -21.434 -5.072 9.481 1.00 77.75 92 ALA A CA 1
ATOM 714 C C . ALA A 1 92 ? -22.273 -4.888 8.207 1.00 77.75 92 ALA A C 1
ATOM 716 O O . ALA A 1 92 ? -23.440 -4.498 8.281 1.00 77.75 92 ALA A O 1
ATOM 717 N N . VAL A 1 93 ? -21.654 -5.133 7.055 1.00 67.06 93 VAL A N 1
ATOM 718 C CA . VAL A 1 93 ? -22.349 -5.152 5.767 1.00 67.06 93 VAL A CA 1
ATOM 719 C C . VAL A 1 93 ? -22.994 -6.533 5.626 1.00 67.06 93 VAL A C 1
ATOM 721 O O . VAL A 1 93 ? -22.294 -7.534 5.784 1.00 67.06 93 VAL A O 1
ATOM 724 N N . GLU A 1 94 ? -24.317 -6.571 5.430 1.00 57.06 94 GLU A N 1
ATOM 725 C CA . GLU A 1 94 ? -25.082 -7.796 5.116 1.00 57.06 94 GLU A CA 1
ATOM 726 C C . GLU A 1 94 ? -24.748 -8.347 3.725 1.00 57.06 94 GLU A C 1
ATOM 728 O O . GLU A 1 94 ? -24.576 -7.531 2.788 1.00 57.06 94 GLU A O 1
#

Foldseek 3Di:
DVVVVVVVQVVVPNPRDAFEAADDQVVLVLVPPVPCVNVCVVVVNDPCDDNPHPDDDTDPDGPHYHDPSPDDPVVRVVVVLVSCCVVVVDPDDD

Sequence (94 aa):
DRDAVRRRQEAGRAGDFDEVLVNAPVEVCEARDPKALYKLARAGKIRQFTGIDDPYEPPENPELTLDSAAHTPDVLADQVVQYLAARQLISAVE

Secondary structure (DSSP, 8-state):
-HHHHHHHHHTTSTT----EEEE--HHHHHHH-TTSHHHHHHTTSS-S-BTTTB-----SS-SEEEETTTS-HHHHHHHHHHHHHHTTSSPPP-